Protein AF-A0A2W4IVD7-F1 (afdb_monomer_lite)

Structure (mmCIF, N/CA/C/O backbone):
data_AF-A0A2W4IVD7-F1
#
_entry.id   AF-A0A2W4IVD7-F1
#
loop_
_atom_site.group_PDB
_atom_site.id
_atom_site.type_symbol
_atom_site.label_atom_id
_atom_site.label_alt_id
_atom_site.label_comp_id
_atom_site.label_asym_id
_atom_site.label_entity_id
_atom_site.label_seq_id
_atom_site.pdbx_PDB_ins_code
_atom_site.Cartn_x
_atom_site.Cartn_y
_atom_site.Cartn_z
_atom_site.occupancy
_atom_site.B_iso_or_equiv
_atom_site.auth_seq_id
_atom_site.auth_comp_id
_atom_site.auth_asym_id
_atom_site.auth_atom_id
_atom_site.pdbx_PDB_model_num
ATOM 1 N N . THR A 1 1 ? -3.363 -2.224 21.450 1.00 80.44 1 THR A N 1
ATOM 2 C CA . THR A 1 1 ? -4.113 -1.886 22.675 1.00 80.44 1 THR A CA 1
ATOM 3 C C . THR A 1 1 ? -3.489 -0.656 23.288 1.00 80.44 1 THR A C 1
ATOM 5 O O . THR A 1 1 ? -2.335 -0.367 22.987 1.00 80.44 1 THR A O 1
ATOM 8 N N . VAL A 1 2 ? -4.235 0.081 24.098 1.00 87.12 2 VAL A N 1
ATOM 9 C CA . VAL A 1 2 ? -3.707 1.167 24.930 1.00 87.12 2 VAL A CA 1
ATOM 10 C C . VAL A 1 2 ? -4.234 0.988 26.343 1.00 87.12 2 VAL A C 1
ATOM 12 O O . VAL A 1 2 ? -5.365 0.538 26.518 1.00 87.12 2 VAL A O 1
ATOM 15 N N . ASP A 1 3 ? -3.409 1.319 27.326 1.00 87.69 3 ASP A N 1
ATOM 16 C CA . ASP A 1 3 ? -3.802 1.307 28.730 1.00 87.69 3 ASP A CA 1
ATOM 17 C C . ASP A 1 3 ? -4.293 2.704 29.111 1.00 87.69 3 ASP A C 1
ATOM 19 O O . ASP A 1 3 ? -3.548 3.683 29.014 1.00 87.69 3 ASP A O 1
ATOM 23 N N . VAL A 1 4 ? -5.562 2.810 29.502 1.00 84.56 4 VAL A N 1
ATOM 24 C CA . VAL A 1 4 ? -6.171 4.062 29.961 1.00 84.56 4 VAL A CA 1
ATOM 25 C C . VAL A 1 4 ? -6.790 3.786 31.323 1.00 84.56 4 VAL A C 1
ATOM 27 O O . VAL A 1 4 ? -7.696 2.971 31.444 1.00 84.56 4 VAL A O 1
ATOM 30 N N . SER A 1 5 ? -6.278 4.439 32.368 1.00 85.44 5 SER A N 1
ATOM 31 C CA . SER A 1 5 ? -6.773 4.293 33.749 1.00 85.44 5 SER A CA 1
ATOM 32 C C . SER A 1 5 ? -6.788 2.851 34.297 1.00 85.44 5 SER A C 1
ATOM 34 O O . SER A 1 5 ? -7.610 2.530 35.151 1.00 85.44 5 SER A O 1
ATOM 36 N N . GLY A 1 6 ? -5.871 1.988 33.841 1.00 87.88 6 GLY A N 1
ATOM 37 C CA . GLY A 1 6 ? -5.781 0.584 34.268 1.00 87.88 6 GLY A CA 1
ATOM 38 C C . GLY A 1 6 ? -6.741 -0.366 33.543 1.00 87.88 6 GLY A C 1
ATOM 39 O O . GLY A 1 6 ? -6.830 -1.535 33.913 1.00 87.88 6 GLY A O 1
ATOM 40 N N . GLU A 1 7 ? -7.453 0.121 32.523 1.00 89.50 7 GLU A N 1
ATOM 41 C CA . GLU A 1 7 ? -8.229 -0.695 31.594 1.00 89.50 7 GLU A CA 1
ATOM 42 C C . GLU A 1 7 ? -7.493 -0.802 30.249 1.00 89.50 7 GLU A C 1
ATOM 44 O O . GLU A 1 7 ? -7.114 0.203 29.636 1.00 89.50 7 GLU A O 1
ATOM 49 N N . THR A 1 8 ? -7.295 -2.034 29.772 1.00 91.38 8 THR A N 1
ATOM 50 C CA . THR A 1 8 ? -6.685 -2.295 28.464 1.00 91.38 8 THR A CA 1
ATOM 51 C C . THR A 1 8 ? -7.746 -2.223 27.366 1.00 91.38 8 THR A C 1
ATOM 53 O O . THR A 1 8 ? -8.588 -3.111 27.233 1.00 91.38 8 THR A O 1
ATOM 56 N N . ILE A 1 9 ? -7.663 -1.199 26.517 1.00 94.81 9 ILE A N 1
ATOM 57 C CA . ILE A 1 9 ? -8.597 -0.976 25.407 1.00 94.81 9 ILE A CA 1
ATOM 58 C C . ILE A 1 9 ? -7.979 -1.474 24.095 1.00 94.81 9 ILE A C 1
ATOM 60 O O . ILE A 1 9 ? -6.844 -1.134 23.737 1.00 94.81 9 ILE A O 1
ATOM 64 N N . ALA A 1 10 ? -8.727 -2.276 23.335 1.00 93.25 10 ALA A N 1
ATOM 65 C CA . ALA A 1 10 ? -8.341 -2.681 21.986 1.00 93.25 10 ALA A CA 1
ATOM 66 C C . ALA A 1 10 ? -8.565 -1.535 20.990 1.00 93.25 10 ALA A C 1
ATOM 68 O O . ALA A 1 10 ? -9.670 -1.015 20.869 1.00 93.25 10 ALA A O 1
ATOM 69 N N . ILE A 1 11 ? -7.516 -1.172 20.246 1.00 94.75 11 ILE A N 1
ATOM 70 C CA . ILE A 1 11 ? -7.614 -0.226 19.130 1.00 94.75 11 ILE A CA 1
ATOM 71 C C . ILE A 1 11 ? -7.503 -1.036 17.837 1.00 94.75 11 ILE A C 1
ATOM 73 O O . ILE A 1 11 ? -6.417 -1.560 17.569 1.00 94.75 11 ILE A O 1
ATOM 77 N N . PRO A 1 12 ? -8.584 -1.176 17.053 1.00 92.69 12 PRO A N 1
ATOM 78 C CA . PRO A 1 12 ? -8.503 -1.790 15.738 1.00 92.69 12 PRO A CA 1
ATOM 79 C C . PRO A 1 12 ? -7.717 -0.874 14.794 1.00 92.69 12 PRO A C 1
ATOM 81 O O . PRO A 1 12 ? -7.955 0.332 14.738 1.00 92.69 12 PRO A O 1
ATOM 84 N N . VAL A 1 13 ? -6.770 -1.452 14.055 1.00 96.06 13 VAL A N 1
ATOM 85 C CA . VAL A 1 13 ? -5.949 -0.738 13.072 1.00 96.06 13 VAL A CA 1
ATOM 86 C C . VAL A 1 13 ? -6.075 -1.449 11.735 1.00 96.06 13 VAL A C 1
ATOM 88 O O . VAL A 1 13 ? -5.962 -2.670 11.664 1.00 96.06 13 VAL A O 1
ATOM 91 N N . THR A 1 14 ? -6.289 -0.670 10.683 1.00 97.50 14 THR A N 1
ATOM 92 C CA . THR A 1 14 ? -6.348 -1.130 9.291 1.00 97.50 14 THR A CA 1
ATOM 93 C C . THR A 1 14 ? -5.170 -0.568 8.509 1.00 97.50 14 THR A C 1
ATOM 95 O O . THR A 1 14 ? -4.670 0.513 8.836 1.00 97.50 14 THR A O 1
ATOM 98 N N . VAL A 1 15 ? -4.778 -1.232 7.425 1.00 97.81 15 VAL A N 1
ATOM 99 C CA . VAL A 1 15 ? -3.714 -0.752 6.533 1.00 97.81 15 VAL A CA 1
ATOM 100 C C . VAL A 1 15 ? -4.215 -0.617 5.103 1.00 97.81 15 VAL A C 1
ATOM 102 O O . VAL A 1 15 ? -5.111 -1.325 4.664 1.00 97.81 15 VAL A O 1
ATOM 105 N N . SER A 1 16 ? -3.627 0.316 4.361 1.00 98.50 16 SER A N 1
ATOM 106 C CA . SER A 1 16 ? -3.780 0.372 2.907 1.00 98.50 16 SER A CA 1
ATOM 107 C C . SER A 1 16 ? -2.432 0.073 2.277 1.00 98.50 16 SER A C 1
ATOM 109 O O . SER A 1 16 ? -1.419 0.537 2.799 1.00 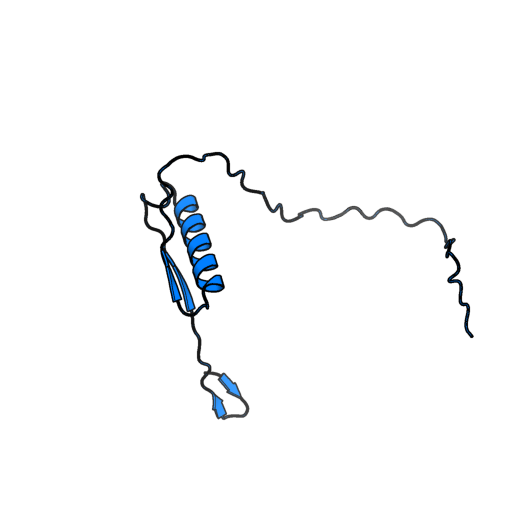98.50 16 SER A O 1
ATOM 111 N N . ILE A 1 17 ? -2.419 -0.705 1.197 1.00 98.50 17 ILE A N 1
ATOM 112 C CA . ILE A 1 17 ? -1.186 -1.238 0.607 1.00 98.50 17 ILE A CA 1
ATOM 113 C C . ILE A 1 17 ? -1.145 -0.904 -0.887 1.00 98.50 17 ILE A C 1
ATOM 115 O O . ILE A 1 17 ? -2.073 -1.223 -1.627 1.00 98.50 17 ILE A O 1
ATOM 119 N N . GLY A 1 18 ? -0.061 -0.280 -1.337 1.00 98.44 18 GLY A N 1
ATOM 120 C CA . GLY A 1 18 ? 0.261 -0.136 -2.754 1.00 98.44 18 GLY A CA 1
ATOM 121 C C . GLY A 1 18 ? 1.327 -1.146 -3.158 1.00 98.44 18 GLY A C 1
ATOM 122 O O . GLY A 1 18 ? 2.294 -1.342 -2.426 1.00 98.44 18 GLY A O 1
ATOM 123 N N . ILE A 1 19 ? 1.133 -1.826 -4.287 1.00 98.38 19 ILE A N 1
ATOM 124 C CA . ILE A 1 19 ? 2.016 -2.902 -4.752 1.00 98.38 19 ILE A CA 1
ATOM 125 C C . ILE A 1 19 ? 2.545 -2.551 -6.139 1.00 98.38 19 ILE A C 1
ATOM 127 O O . 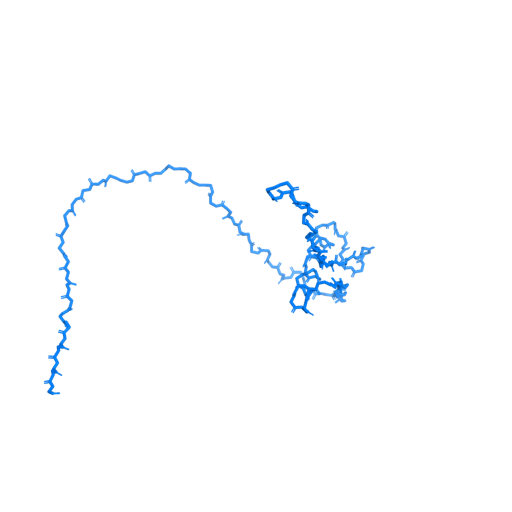ILE A 1 19 ? 1.758 -2.319 -7.053 1.00 98.38 19 ILE A O 1
ATOM 131 N N . ALA A 1 20 ? 3.862 -2.596 -6.320 1.00 97.88 20 ALA A N 1
ATOM 132 C CA . ALA A 1 20 ? 4.514 -2.515 -7.622 1.00 97.88 20 ALA A CA 1
ATOM 133 C C . ALA A 1 20 ? 5.523 -3.660 -7.784 1.00 97.88 20 ALA A C 1
ATOM 135 O O . ALA A 1 20 ? 6.085 -4.164 -6.813 1.00 97.88 20 ALA A O 1
ATOM 136 N N . VAL A 1 21 ? 5.730 -4.074 -9.030 1.00 96.94 21 VAL A N 1
ATOM 137 C CA . VAL A 1 21 ? 6.609 -5.186 -9.428 1.00 96.94 21 VAL A CA 1
ATOM 138 C C . VAL A 1 21 ? 7.554 -4.688 -10.514 1.00 96.94 21 VAL A C 1
ATOM 140 O O . VAL A 1 21 ? 7.113 -3.986 -11.425 1.00 96.94 21 VAL A O 1
ATOM 143 N N . SER A 1 22 ? 8.839 -5.010 -10.387 1.00 94.25 22 SER A N 1
ATOM 144 C CA . SER A 1 22 ? 9.851 -4.731 -11.406 1.00 94.25 22 SER A CA 1
ATOM 145 C C . SER A 1 22 ? 10.058 -5.970 -12.280 1.00 94.25 22 SER A C 1
ATOM 147 O O . SER A 1 22 ? 10.182 -7.062 -11.716 1.00 94.25 22 SER A O 1
ATOM 149 N N . PRO A 1 23 ? 10.184 -5.816 -13.613 1.00 93.38 23 PRO A N 1
ATOM 150 C CA . PRO A 1 23 ? 10.289 -4.555 -14.365 1.00 93.38 23 PRO A CA 1
ATOM 151 C C . PRO A 1 23 ? 8.955 -3.920 -14.801 1.00 93.38 23 PRO A C 1
ATOM 153 O O . PRO A 1 23 ? 8.961 -2.871 -15.441 1.00 93.38 23 PRO A O 1
ATOM 156 N N . GLU A 1 24 ? 7.812 -4.525 -14.489 1.00 94.25 24 GLU A N 1
ATOM 157 C CA . GLU A 1 24 ? 6.502 -4.182 -15.061 1.00 94.25 24 GLU A CA 1
ATOM 158 C C . GLU A 1 24 ? 6.022 -2.761 -14.730 1.00 94.25 24 GLU A C 1
ATOM 160 O O . GLU A 1 24 ? 5.305 -2.148 -15.522 1.00 94.25 24 GLU A O 1
ATOM 165 N N . HIS A 1 25 ? 6.403 -2.240 -13.564 1.00 95.06 25 HIS A N 1
ATOM 166 C CA . HIS A 1 25 ? 5.987 -0.931 -13.051 1.00 95.06 25 HIS A CA 1
ATOM 167 C C . HIS A 1 25 ? 7.157 0.053 -12.919 1.00 95.06 25 HIS A C 1
ATOM 169 O O . HIS A 1 25 ? 6.978 1.162 -12.427 1.00 95.06 25 HIS A O 1
ATOM 175 N N . GLY A 1 26 ? 8.356 -0.348 -13.345 1.00 93.94 26 GLY A N 1
ATOM 176 C CA . GLY A 1 26 ? 9.569 0.450 -13.228 1.00 93.94 26 GLY A CA 1
ATOM 177 C C . GLY A 1 26 ? 10.829 -0.389 -13.410 1.00 93.94 26 GLY A C 1
ATOM 178 O O . GLY A 1 26 ? 10.934 -1.504 -12.893 1.00 93.94 26 GLY A O 1
ATOM 179 N N . ALA A 1 27 ? 11.803 0.165 -14.128 1.00 93.00 27 ALA A N 1
ATOM 180 C CA . ALA A 1 27 ? 13.108 -0.455 -14.349 1.00 93.00 27 ALA A CA 1
ATOM 181 C C . ALA A 1 27 ? 14.135 -0.073 -13.266 1.00 93.00 27 ALA A C 1
ATOM 183 O O . ALA A 1 27 ? 15.157 -0.741 -13.125 1.00 93.00 27 ALA A O 1
ATOM 184 N N . SER A 1 28 ? 13.876 0.992 -12.500 1.00 96.06 28 SER A N 1
ATOM 185 C CA . SER A 1 28 ? 14.690 1.404 -11.353 1.00 96.06 28 SER A CA 1
ATOM 186 C C . SER A 1 28 ? 13.917 1.286 -10.040 1.00 96.06 28 SER A C 1
ATOM 188 O O . SER A 1 28 ? 12.687 1.324 -10.024 1.00 96.06 28 SER A O 1
ATOM 190 N N . GLY A 1 29 ? 14.641 1.199 -8.919 1.00 95.38 29 GLY A N 1
ATOM 191 C CA . GLY A 1 29 ? 14.024 1.169 -7.590 1.00 95.38 29 GLY A CA 1
ATOM 192 C C . GLY A 1 29 ? 13.133 2.386 -7.322 1.00 95.38 29 GLY A C 1
ATOM 193 O O . GLY A 1 29 ? 12.033 2.219 -6.811 1.00 95.38 29 GLY A O 1
ATOM 194 N N . GLN A 1 30 ? 13.558 3.583 -7.745 1.00 96.88 30 GLN A N 1
ATOM 195 C CA . GLN A 1 30 ? 12.753 4.798 -7.585 1.00 96.88 30 GLN A CA 1
ATOM 196 C C . GLN A 1 30 ? 11.435 4.708 -8.360 1.00 96.88 30 GLN A C 1
ATOM 198 O O . GLN A 1 30 ? 10.385 4.966 -7.794 1.00 96.88 30 GLN A O 1
ATOM 203 N N . GLN A 1 31 ? 11.471 4.246 -9.615 1.00 95.62 31 GLN A N 1
ATOM 204 C CA . GLN A 1 31 ? 10.256 4.088 -10.422 1.00 95.62 31 GLN A CA 1
ATOM 205 C C . GLN A 1 31 ? 9.274 3.085 -9.802 1.00 95.62 31 GLN A C 1
ATOM 207 O O . GLN A 1 31 ? 8.068 3.303 -9.828 1.00 95.62 31 GLN A O 1
ATOM 212 N N . VAL A 1 32 ? 9.786 1.993 -9.227 1.00 96.69 32 VAL A N 1
ATOM 213 C CA . VAL A 1 32 ? 8.955 0.990 -8.543 1.00 96.69 32 VAL A CA 1
ATOM 214 C C . VAL A 1 32 ? 8.334 1.567 -7.269 1.00 96.69 32 VAL A C 1
ATOM 216 O O . VAL A 1 32 ? 7.167 1.296 -6.999 1.00 96.69 32 VAL A O 1
ATOM 219 N N . LEU A 1 33 ? 9.086 2.362 -6.499 1.00 98.00 33 LEU A N 1
ATOM 220 C CA . LEU A 1 33 ? 8.571 3.031 -5.301 1.00 98.00 33 LEU A CA 1
ATOM 221 C C . LEU A 1 33 ? 7.495 4.057 -5.653 1.00 98.00 33 LEU A C 1
ATOM 223 O O . LEU A 1 33 ? 6.412 3.996 -5.080 1.00 98.00 33 LEU A O 1
ATOM 227 N N . ASP A 1 34 ? 7.747 4.915 -6.641 1.00 97.38 34 ASP A N 1
ATOM 228 C CA . ASP A 1 34 ? 6.778 5.914 -7.098 1.00 97.38 34 ASP A CA 1
ATOM 229 C C . ASP A 1 34 ? 5.475 5.229 -7.562 1.00 97.38 34 ASP A C 1
ATOM 231 O O . ASP A 1 34 ? 4.375 5.622 -7.175 1.00 97.38 34 ASP A O 1
ATOM 235 N N . ALA A 1 35 ? 5.584 4.125 -8.312 1.00 97.56 35 ALA A N 1
ATOM 236 C CA . ALA A 1 35 ? 4.427 3.347 -8.752 1.00 97.56 35 ALA A CA 1
ATOM 237 C C . ALA A 1 35 ? 3.671 2.668 -7.591 1.00 97.56 35 ALA A C 1
ATOM 239 O O . ALA A 1 35 ? 2.440 2.562 -7.624 1.00 97.56 35 ALA A O 1
ATOM 240 N N . ALA A 1 36 ? 4.385 2.188 -6.568 1.00 98.12 36 ALA A N 1
ATOM 241 C CA . ALA A 1 36 ? 3.770 1.621 -5.370 1.00 98.12 36 ALA A CA 1
ATOM 242 C C . ALA A 1 36 ? 3.044 2.700 -4.553 1.00 98.12 36 ALA A C 1
ATOM 244 O O . ALA A 1 36 ? 1.938 2.447 -4.078 1.00 98.12 36 ALA A O 1
ATOM 245 N N . ASP A 1 37 ? 3.615 3.898 -4.437 1.00 98.38 37 ASP A N 1
ATOM 246 C CA . ASP A 1 37 ? 3.008 5.028 -3.732 1.00 98.38 37 ASP A CA 1
ATOM 247 C C . ASP A 1 37 ? 1.748 5.535 -4.443 1.00 98.38 37 ASP A C 1
ATOM 249 O O . ASP A 1 37 ? 0.723 5.759 -3.791 1.00 98.38 37 ASP A O 1
ATOM 253 N N . ASP A 1 38 ? 1.758 5.603 -5.776 1.00 97.81 38 ASP A N 1
ATOM 254 C CA . ASP A 1 38 ? 0.560 5.896 -6.570 1.00 97.81 38 ASP A CA 1
ATOM 255 C C . ASP A 1 38 ? -0.546 4.861 -6.301 1.00 97.81 38 ASP A C 1
ATOM 257 O O . ASP A 1 38 ? -1.701 5.205 -6.033 1.00 97.81 38 ASP A O 1
ATOM 261 N N . ALA A 1 39 ? -0.205 3.568 -6.305 1.00 98.06 39 ALA A N 1
ATOM 262 C CA . ALA A 1 39 ? -1.156 2.505 -5.989 1.00 98.06 39 ALA A CA 1
ATOM 263 C C . ALA A 1 39 ? -1.665 2.595 -4.537 1.00 98.06 39 ALA A C 1
ATOM 265 O O . ALA A 1 39 ? -2.849 2.380 -4.268 1.00 98.06 39 ALA A O 1
ATOM 266 N N . LEU A 1 40 ? -0.797 2.955 -3.591 1.00 98.44 40 LEU A N 1
ATOM 267 C CA . LEU A 1 40 ? -1.164 3.176 -2.195 1.00 98.44 40 LEU A CA 1
ATOM 268 C C . LEU A 1 40 ? -2.150 4.340 -2.066 1.00 98.44 40 LEU A C 1
ATOM 270 O O . LEU A 1 40 ? -3.113 4.254 -1.297 1.00 98.44 40 LEU A O 1
ATOM 274 N N . TYR A 1 41 ? -1.924 5.418 -2.812 1.00 97.94 41 TYR A N 1
ATOM 275 C CA . TYR A 1 41 ? -2.823 6.561 -2.842 1.00 97.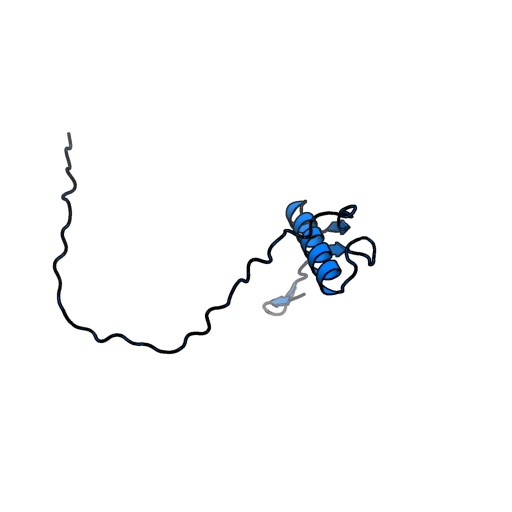94 41 TYR A CA 1
ATOM 276 C C . TYR A 1 41 ? -4.211 6.153 -3.348 1.00 97.94 41 TYR A C 1
ATOM 278 O O . TYR A 1 41 ? -5.215 6.437 -2.692 1.00 97.94 41 TYR A O 1
ATOM 286 N N . GLU A 1 42 ? -4.274 5.379 -4.432 1.00 98.00 42 GLU A N 1
ATOM 287 C CA . GLU A 1 42 ? -5.523 4.813 -4.956 1.00 98.00 42 GLU A CA 1
ATOM 288 C C . GLU A 1 42 ? -6.221 3.888 -3.943 1.00 98.00 42 GLU A C 1
ATOM 290 O O . GLU A 1 42 ? -7.445 3.927 -3.799 1.00 98.00 42 GLU A O 1
ATOM 295 N N . ALA A 1 43 ? -5.470 3.080 -3.186 1.00 98.12 43 ALA A N 1
ATOM 296 C CA . ALA A 1 43 ? -6.030 2.247 -2.120 1.00 98.12 43 ALA A CA 1
ATOM 297 C C . ALA A 1 43 ? -6.659 3.100 -1.003 1.00 98.12 43 ALA A C 1
ATOM 299 O O . ALA A 1 43 ? -7.742 2.786 -0.503 1.00 98.12 43 ALA A O 1
ATOM 300 N N . LYS A 1 44 ? -6.015 4.215 -0.633 1.00 97.88 44 LYS A N 1
ATOM 301 C CA . LYS A 1 44 ? -6.543 5.158 0.364 1.00 97.88 44 LYS A CA 1
ATOM 302 C C . LYS A 1 44 ? -7.785 5.893 -0.139 1.00 97.88 44 LYS A C 1
ATOM 304 O O . LYS A 1 44 ? -8.723 6.076 0.638 1.00 97.88 44 LYS A O 1
ATOM 309 N N . ALA A 1 45 ? -7.794 6.308 -1.405 1.00 97.38 45 ALA A N 1
ATOM 310 C CA . ALA A 1 45 ? -8.924 6.989 -2.032 1.00 97.38 45 ALA A CA 1
ATOM 311 C C . ALA A 1 45 ? -10.119 6.046 -2.251 1.00 97.38 45 ALA A C 1
ATOM 313 O O . ALA A 1 45 ? -11.269 6.453 -2.109 1.00 97.38 45 ALA A O 1
ATOM 314 N N . GLY A 1 46 ? -9.855 4.766 -2.526 1.00 93.31 46 GLY A N 1
ATOM 315 C CA . GLY A 1 46 ? -10.857 3.735 -2.798 1.00 93.31 46 GLY A CA 1
ATOM 316 C C . GLY A 1 46 ? -11.581 3.155 -1.578 1.00 93.31 46 GLY A C 1
ATOM 317 O O . GLY A 1 46 ? -12.200 2.105 -1.718 1.00 93.31 46 GLY A O 1
ATOM 318 N N . GLY A 1 47 ? -11.497 3.793 -0.407 1.00 93.38 47 GLY A N 1
ATOM 319 C CA . GLY A 1 47 ? -12.185 3.351 0.815 1.00 93.38 47 GLY A CA 1
ATOM 320 C C . GLY A 1 47 ? -11.276 2.868 1.947 1.00 93.38 47 GLY A C 1
ATOM 321 O O . GLY A 1 47 ? -11.782 2.622 3.038 1.00 93.38 47 GLY A O 1
ATOM 322 N N . ARG A 1 48 ? -9.947 2.835 1.740 1.00 96.25 48 ARG A N 1
ATOM 323 C CA . ARG A 1 48 ? -8.947 2.340 2.710 1.00 96.25 48 ARG A CA 1
ATOM 324 C C . ARG A 1 48 ? -9.140 0.847 3.019 1.00 96.25 48 ARG A C 1
ATOM 326 O O . ARG A 1 48 ? -9.882 0.172 2.320 1.00 96.25 48 ARG A O 1
ATOM 333 N N . ASP A 1 49 ? -8.383 0.332 3.992 1.00 98.00 49 ASP A N 1
ATOM 334 C CA . ASP A 1 49 ? -8.393 -1.087 4.407 1.00 98.00 49 ASP A CA 1
ATOM 335 C C . ASP A 1 49 ? -8.349 -2.083 3.231 1.00 98.00 49 ASP A C 1
ATOM 337 O O . ASP A 1 49 ? -9.114 -3.039 3.127 1.00 98.00 49 ASP A O 1
ATOM 341 N N . THR A 1 50 ? -7.501 -1.781 2.250 1.00 98.19 50 THR A N 1
ATOM 342 C CA . THR A 1 50 ? -7.455 -2.500 0.979 1.00 98.19 50 THR A CA 1
ATOM 343 C C . THR A 1 50 ? -6.077 -2.389 0.347 1.00 98.19 50 THR A C 1
ATOM 345 O O . THR A 1 50 ? -5.215 -1.638 0.813 1.00 98.19 50 THR A O 1
ATOM 348 N N . TYR A 1 51 ? -5.872 -3.112 -0.747 1.00 98.12 51 TYR A N 1
ATOM 349 C CA . TYR A 1 51 ? -4.664 -3.023 -1.548 1.00 98.12 51 TYR A CA 1
ATOM 350 C C . TYR A 1 51 ? -4.983 -2.641 -2.992 1.00 98.12 51 TYR A C 1
ATOM 352 O O . TYR A 1 51 ? -6.080 -2.890 -3.495 1.00 98.12 51 TYR A O 1
ATOM 360 N N . ARG A 1 52 ? -4.005 -2.055 -3.681 1.00 98.31 52 ARG A N 1
ATOM 361 C CA . ARG A 1 52 ? -4.036 -1.845 -5.132 1.00 98.31 52 ARG A CA 1
ATOM 362 C C . ARG A 1 52 ? -2.686 -2.211 -5.728 1.00 98.31 52 ARG A C 1
ATOM 364 O O . ARG A 1 52 ? -1.644 -1.981 -5.119 1.00 98.31 52 ARG A O 1
ATOM 371 N N . ILE A 1 53 ? -2.723 -2.776 -6.928 1.00 97.88 53 ILE A N 1
ATOM 372 C CA . ILE A 1 53 ? -1.532 -3.014 -7.742 1.00 97.88 53 ILE A CA 1
ATOM 373 C C . ILE A 1 53 ? -1.377 -1.814 -8.674 1.00 97.88 53 ILE A C 1
ATOM 375 O O . ILE A 1 53 ? -2.368 -1.323 -9.224 1.00 97.88 53 ILE A O 1
ATOM 379 N N . ALA A 1 54 ? -0.146 -1.336 -8.822 1.00 97.56 54 ALA A N 1
ATOM 380 C CA . ALA A 1 54 ? 0.206 -0.296 -9.766 1.00 97.56 54 ALA A CA 1
ATOM 381 C C . ALA A 1 54 ? -0.283 -0.670 -11.170 1.00 97.56 54 ALA A C 1
ATOM 383 O O . ALA A 1 54 ? -0.311 -1.834 -11.566 1.00 97.56 54 ALA A O 1
ATOM 384 N N . ARG A 1 55 ? -0.714 0.328 -11.938 1.00 91.69 55 ARG A N 1
ATOM 385 C CA . ARG A 1 55 ? -1.078 0.100 -13.336 1.00 91.69 55 ARG A CA 1
ATOM 386 C C . ARG A 1 55 ? 0.204 0.101 -14.149 1.00 91.69 55 ARG A C 1
ATOM 388 O O . ARG A 1 55 ? 0.944 1.079 -14.106 1.00 91.69 55 ARG A O 1
ATOM 395 N N . SER A 1 56 ? 0.458 -0.962 -14.905 1.00 79.62 56 SER A N 1
ATOM 396 C CA . SER A 1 56 ? 1.575 -0.978 -15.846 1.00 79.62 56 SER A CA 1
ATOM 397 C C . SER A 1 56 ? 1.325 0.094 -16.908 1.00 79.62 56 SER A C 1
ATOM 399 O O . SER A 1 56 ? 0.405 -0.026 -17.722 1.00 79.62 56 SER A O 1
ATOM 401 N N . SER A 1 57 ? 2.118 1.164 -16.907 1.00 62.53 57 SER A N 1
ATOM 402 C CA . SER A 1 57 ? 2.186 2.043 -18.064 1.00 62.53 57 SER A CA 1
ATOM 403 C C . SER A 1 57 ? 2.937 1.261 -19.134 1.00 62.53 57 SER A C 1
ATOM 405 O O . SER A 1 57 ? 4.152 1.083 -19.075 1.00 62.53 57 SER A O 1
ATOM 407 N N . ARG A 1 58 ? 2.221 0.707 -20.119 1.00 54.28 58 ARG A N 1
ATOM 408 C CA . ARG A 1 58 ? 2.918 0.228 -21.313 1.00 54.28 58 ARG A CA 1
ATOM 409 C C . ARG A 1 58 ? 3.668 1.438 -21.869 1.00 54.28 58 ARG A C 1
ATOM 411 O O . ARG A 1 58 ? 3.031 2.446 -22.153 1.00 54.28 58 ARG A O 1
ATOM 418 N N . ALA A 1 59 ? 4.997 1.335 -21.887 1.00 53.16 59 ALA A N 1
ATOM 419 C CA . ALA A 1 59 ? 5.952 2.406 -22.140 1.00 53.16 59 ALA A CA 1
ATOM 420 C C . ALA A 1 59 ? 5.419 3.494 -23.083 1.00 53.16 59 ALA A C 1
ATOM 422 O O . ALA A 1 59 ? 5.080 3.189 -24.225 1.00 53.16 59 ALA A O 1
ATOM 423 N N . THR A 1 60 ? 5.337 4.733 -22.591 1.00 48.44 60 THR A N 1
ATOM 424 C CA . THR A 1 60 ? 5.972 5.952 -23.135 1.00 48.44 60 THR A CA 1
ATOM 425 C C . THR A 1 60 ? 5.412 7.147 -22.359 1.00 48.44 60 THR A C 1
ATOM 427 O O . THR A 1 60 ? 4.326 7.613 -22.680 1.00 48.44 60 THR A O 1
ATOM 430 N N . ASP A 1 61 ? 6.136 7.640 -21.354 1.00 50.88 61 ASP A N 1
ATOM 431 C CA . ASP A 1 61 ? 6.203 9.087 -21.119 1.00 50.88 61 ASP A CA 1
ATOM 432 C C . ASP A 1 61 ? 7.441 9.426 -20.265 1.00 50.88 61 ASP A C 1
ATOM 434 O O . ASP A 1 61 ? 7.407 9.264 -19.044 1.00 50.88 61 ASP A O 1
ATOM 438 N N . PRO A 1 62 ? 8.574 9.824 -20.873 1.00 54.03 62 PRO A N 1
ATOM 439 C CA . PRO A 1 62 ? 9.695 10.384 -20.126 1.00 54.03 62 PRO A CA 1
ATOM 440 C C . PRO A 1 62 ? 9.433 11.826 -19.650 1.00 54.03 62 PRO A C 1
ATOM 442 O O . PRO A 1 62 ? 10.328 12.416 -19.050 1.00 54.03 62 PRO A O 1
ATOM 445 N N . ASP A 1 63 ? 8.243 12.396 -19.878 1.00 55.22 63 ASP A N 1
ATOM 446 C CA . ASP A 1 63 ? 7.924 13.793 -19.578 1.00 55.22 63 ASP A CA 1
ATOM 447 C C . ASP A 1 63 ? 6.927 13.950 -18.420 1.00 55.22 63 ASP A C 1
ATOM 449 O O . ASP A 1 63 ? 5.902 14.624 -18.498 1.00 55.22 63 ASP A O 1
ATOM 453 N N . ARG A 1 64 ? 7.240 13.339 -17.276 1.00 54.81 64 ARG A N 1
ATOM 454 C CA . ARG A 1 64 ? 6.745 13.851 -15.992 1.00 54.81 64 ARG A CA 1
ATOM 455 C C . ARG A 1 64 ? 7.923 14.341 -15.191 1.00 54.81 64 ARG A C 1
ATOM 457 O O . ARG A 1 64 ? 8.509 13.632 -14.380 1.00 54.81 64 ARG A O 1
ATOM 464 N N . THR A 1 65 ? 8.269 15.584 -15.489 1.00 47.06 65 THR A N 1
ATOM 465 C CA . THR A 1 65 ? 9.109 16.456 -14.683 1.00 47.06 65 THR A CA 1
ATOM 466 C C . THR A 1 65 ? 8.718 16.276 -13.218 1.00 47.06 65 THR A C 1
ATOM 468 O O . THR A 1 65 ? 7.633 16.677 -12.794 1.00 47.06 65 THR A O 1
ATOM 471 N N . ALA A 1 66 ? 9.594 15.632 -12.446 1.00 52.50 66 ALA A N 1
ATOM 472 C CA . ALA A 1 66 ? 9.536 15.681 -10.999 1.00 52.50 66 ALA A CA 1
ATOM 473 C C . ALA A 1 66 ? 9.443 17.158 -10.611 1.00 52.50 66 ALA A C 1
ATOM 475 O O . ALA A 1 66 ? 10.346 17.931 -10.925 1.00 52.50 66 ALA A O 1
ATOM 476 N N . VAL A 1 67 ? 8.343 17.569 -9.985 1.00 52.34 67 VAL A N 1
ATOM 477 C CA . VAL A 1 67 ? 8.297 18.851 -9.283 1.00 52.34 67 VAL A CA 1
ATOM 478 C C . VAL A 1 67 ? 9.243 18.689 -8.097 1.00 52.34 67 VAL A C 1
ATOM 480 O O . VAL A 1 67 ? 8.934 17.904 -7.198 1.00 52.34 67 VAL A O 1
ATOM 483 N N . PRO A 1 68 ? 10.408 19.362 -8.057 1.00 49.12 68 PRO A N 1
ATOM 484 C CA . PRO A 1 68 ? 11.198 19.346 -6.850 1.00 49.12 68 PRO A CA 1
ATOM 485 C C . PRO A 1 68 ? 10.431 20.194 -5.835 1.00 49.12 68 PRO A C 1
ATOM 487 O O . PRO A 1 68 ? 10.407 21.422 -5.923 1.00 49.12 68 PRO A O 1
ATOM 490 N N . THR A 1 69 ? 9.800 19.554 -4.850 1.00 44.25 69 THR A N 1
ATOM 491 C CA . THR A 1 69 ? 9.508 20.218 -3.579 1.00 44.25 69 THR A CA 1
ATOM 492 C C . THR A 1 69 ? 10.855 20.498 -2.921 1.00 44.25 69 THR A C 1
ATOM 494 O O . THR A 1 69 ? 11.356 19.734 -2.101 1.00 44.25 69 THR A O 1
ATOM 497 N N . ALA A 1 70 ? 11.489 21.586 -3.355 1.00 51.31 70 ALA A N 1
ATOM 498 C CA . ALA A 1 70 ? 12.624 22.172 -2.680 1.00 51.31 70 ALA A CA 1
ATOM 499 C C . ALA A 1 70 ? 12.132 22.639 -1.307 1.00 51.31 70 ALA A C 1
ATOM 501 O O . ALA A 1 70 ? 11.485 23.677 -1.173 1.00 51.31 70 ALA A O 1
ATOM 502 N N . VAL A 1 71 ? 12.410 21.831 -0.287 1.00 50.16 71 VAL A N 1
ATOM 503 C CA . VAL A 1 71 ? 12.378 22.270 1.103 1.00 50.16 71 VAL A CA 1
ATOM 504 C C . VAL A 1 71 ? 13.325 23.460 1.233 1.00 50.16 71 VAL A C 1
ATOM 506 O O . VAL A 1 71 ? 14.506 23.391 0.895 1.00 50.16 71 VAL A O 1
ATOM 509 N N . ALA A 1 72 ? 12.763 24.594 1.641 1.00 48.88 72 ALA A N 1
ATOM 510 C CA . ALA A 1 72 ? 13.482 25.839 1.814 1.00 48.88 72 ALA A CA 1
ATOM 511 C C . ALA A 1 72 ? 14.519 25.699 2.936 1.00 48.88 72 ALA A C 1
ATOM 513 O O . ALA A 1 72 ? 14.197 25.807 4.115 1.00 48.88 72 ALA A O 1
ATOM 514 N N . SER A 1 73 ? 15.780 25.514 2.562 1.00 51.38 73 SER A N 1
ATOM 515 C CA . SER A 1 73 ? 16.917 25.885 3.399 1.00 51.38 73 SER A CA 1
ATOM 516 C C . SER A 1 73 ? 17.356 27.285 2.999 1.00 51.38 73 SER A C 1
ATOM 518 O O . SER A 1 73 ? 18.094 27.436 2.029 1.00 51.38 73 SER A O 1
ATOM 520 N N . ARG A 1 74 ? 16.883 28.306 3.722 1.00 57.28 74 ARG A N 1
ATOM 521 C CA . ARG A 1 74 ? 17.544 29.617 3.818 1.00 57.28 74 ARG A CA 1
ATOM 522 C C . ARG A 1 74 ? 17.359 30.154 5.231 1.00 57.28 74 ARG A C 1
ATOM 524 O O . ARG A 1 74 ? 16.363 30.798 5.541 1.00 57.28 74 ARG A O 1
ATOM 531 N N . GLU A 1 75 ? 18.322 29.833 6.085 1.00 53.59 75 GLU A N 1
ATOM 532 C CA . GLU A 1 75 ? 18.627 30.659 7.246 1.00 53.59 75 GLU A CA 1
ATOM 533 C C . GLU A 1 75 ? 19.102 32.040 6.767 1.00 53.59 75 GLU A C 1
ATOM 535 O O . GLU A 1 75 ? 19.911 32.132 5.846 1.00 53.59 75 GLU A O 1
ATOM 540 N N . GLY A 1 76 ? 18.608 33.086 7.432 1.00 51.94 76 GLY A N 1
ATOM 541 C CA . GLY A 1 76 ? 19.344 34.329 7.662 1.00 51.94 76 GLY A CA 1
ATOM 542 C C . GLY A 1 76 ? 19.375 35.362 6.537 1.00 51.94 76 GLY A C 1
ATOM 543 O O . GLY A 1 76 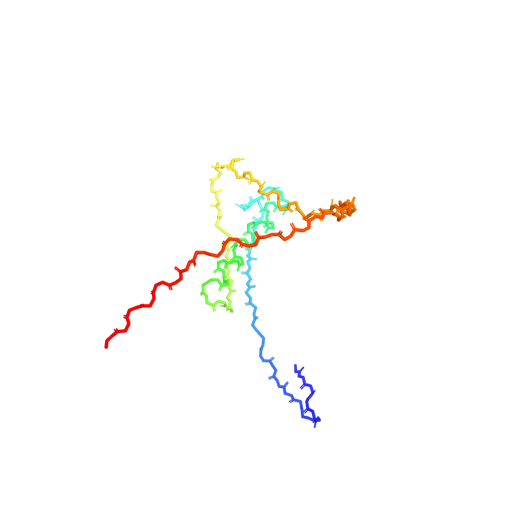? 20.372 35.471 5.838 1.00 51.94 76 GLY A O 1
ATOM 544 N N . ASP A 1 77 ? 18.356 36.220 6.478 1.00 51.78 77 ASP A N 1
ATOM 545 C CA . ASP A 1 77 ? 18.578 37.653 6.245 1.00 51.78 77 ASP A CA 1
ATOM 546 C C . ASP A 1 77 ? 17.450 38.437 6.933 1.00 51.78 77 ASP A C 1
ATOM 548 O O . ASP A 1 77 ? 16.273 38.280 6.605 1.00 51.78 77 ASP A O 1
ATOM 552 N N . VAL A 1 78 ? 17.797 39.196 7.973 1.00 63.91 78 VAL A N 1
ATOM 553 C CA . VAL A 1 78 ? 16.872 40.070 8.706 1.00 63.91 78 VAL A CA 1
ATOM 554 C C . VAL A 1 78 ? 17.015 41.470 8.106 1.00 63.91 78 VAL A C 1
ATOM 556 O O . VAL A 1 78 ? 18.029 42.118 8.368 1.00 63.91 78 VAL A O 1
ATOM 559 N N . PRO A 1 79 ? 16.046 41.971 7.319 1.00 67.38 79 PRO A N 1
ATOM 560 C CA . PRO A 1 79 ? 16.085 43.352 6.857 1.00 67.38 79 PRO A CA 1
ATOM 561 C C . PRO A 1 79 ? 15.773 44.323 8.014 1.00 67.38 79 PRO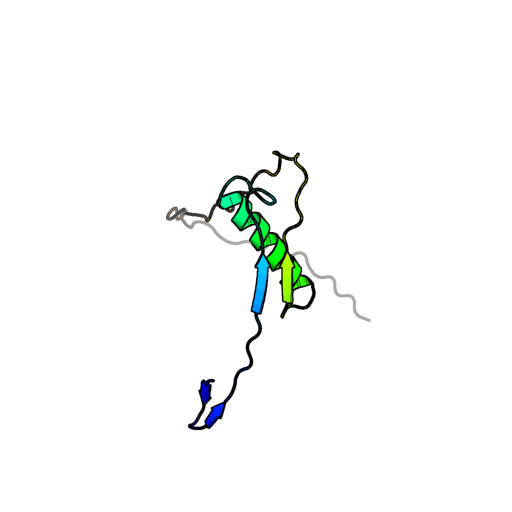 A C 1
ATOM 563 O O . PRO A 1 79 ? 14.944 44.007 8.876 1.00 67.38 79 PRO A O 1
ATOM 566 N N . PRO A 1 80 ? 16.417 45.506 8.058 1.00 58.16 80 PRO A N 1
ATOM 567 C CA . PRO A 1 80 ? 16.239 46.461 9.142 1.00 58.16 80 PRO A CA 1
ATOM 568 C C . PRO A 1 80 ? 14.849 47.102 9.110 1.00 58.16 80 PRO A C 1
ATOM 570 O O . PRO A 1 80 ? 14.313 47.464 8.063 1.00 58.16 80 PRO A O 1
ATOM 573 N N . SER A 1 81 ? 14.284 47.247 10.305 1.00 61.00 81 SER A N 1
ATOM 574 C CA . SER A 1 81 ? 13.076 48.004 10.598 1.00 61.00 81 SER A CA 1
ATOM 575 C C . SER A 1 81 ? 13.319 49.503 10.437 1.00 61.00 81 SER A C 1
ATOM 577 O O . SER A 1 81 ? 14.127 50.050 11.179 1.00 61.00 81 SER A O 1
ATOM 579 N N . ASP A 1 82 ? 12.560 50.158 9.560 1.00 47.62 82 ASP A N 1
ATOM 580 C CA . ASP A 1 82 ? 12.294 51.595 9.637 1.00 47.62 82 ASP A CA 1
ATOM 581 C C . ASP A 1 82 ? 10.959 51.942 8.956 1.00 47.62 82 ASP A C 1
ATOM 583 O O . ASP A 1 82 ? 10.735 51.619 7.792 1.00 47.62 82 ASP A O 1
ATOM 587 N N . GLY A 1 83 ? 10.091 52.656 9.683 1.00 44.75 83 GLY A N 1
ATOM 588 C CA . GLY A 1 83 ? 9.176 53.622 9.063 1.00 44.75 83 GLY A CA 1
ATOM 589 C C . GLY A 1 83 ? 7.683 53.282 8.960 1.00 44.75 83 GLY A C 1
ATOM 590 O O . GLY A 1 83 ? 7.195 52.896 7.909 1.00 44.75 83 GLY A O 1
ATOM 591 N N . ALA A 1 84 ? 6.958 53.547 10.050 1.00 48.50 84 ALA A N 1
ATOM 592 C CA . ALA A 1 84 ? 5.658 54.235 10.128 1.00 48.50 84 ALA A CA 1
ATOM 593 C C . ALA A 1 84 ? 4.545 53.989 9.068 1.00 48.50 84 ALA A C 1
ATOM 595 O O . ALA A 1 84 ? 4.573 54.492 7.952 1.00 48.50 84 ALA A O 1
ATOM 596 N N . SER A 1 85 ? 3.470 53.345 9.542 1.00 55.31 85 SER A N 1
ATOM 597 C CA . SER A 1 85 ? 2.083 53.855 9.610 1.00 55.31 85 SER A CA 1
ATOM 598 C C . SER A 1 85 ? 1.607 54.831 8.522 1.00 55.31 85 SER A C 1
ATOM 600 O O . SER A 1 85 ? 2.063 55.961 8.514 1.00 55.31 85 SER A O 1
ATOM 602 N N . PHE A 1 86 ? 0.610 54.433 7.714 1.00 40.09 86 PHE A N 1
ATOM 603 C CA . PHE A 1 86 ? -0.722 55.070 7.606 1.00 40.09 86 PHE A CA 1
ATOM 604 C C . PHE A 1 86 ? -1.663 54.134 6.822 1.00 40.09 86 PHE A C 1
ATOM 606 O O . PHE A 1 86 ? -1.501 53.912 5.623 1.00 40.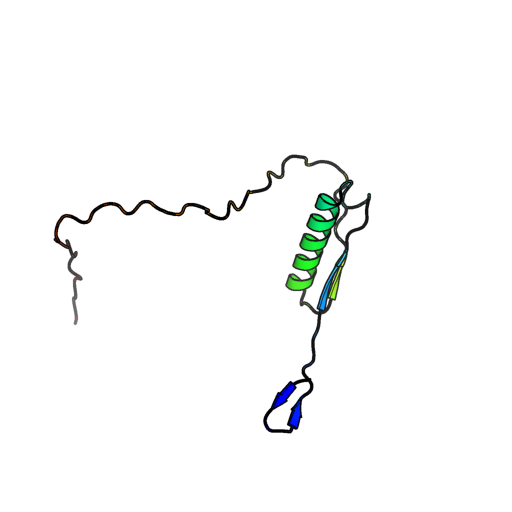09 86 PHE A O 1
ATOM 613 N N . GLY A 1 87 ? -2.651 53.553 7.507 1.00 50.03 87 GLY A N 1
ATOM 614 C CA . GLY A 1 87 ? -3.681 52.721 6.887 1.00 50.03 87 GLY A CA 1
ATOM 615 C C . GLY A 1 87 ? -4.675 53.559 6.082 1.00 50.03 87 GLY A C 1
ATOM 616 O O . GLY A 1 87 ? -5.262 54.499 6.610 1.00 50.03 87 GLY A O 1
ATOM 617 N N . SER A 1 88 ? -4.905 53.191 4.822 1.00 48.31 88 SER A N 1
ATOM 618 C CA . SER A 1 88 ? -6.068 53.660 4.061 1.00 48.31 88 SER A CA 1
ATOM 619 C C . SER A 1 88 ? -7.162 52.600 4.127 1.00 48.31 88 SER A C 1
ATOM 621 O O . SER A 1 88 ? -7.124 51.583 3.438 1.00 48.31 88 SER A O 1
ATOM 623 N N . HIS A 1 89 ? -8.117 52.843 5.019 1.00 51.50 89 HIS A N 1
ATOM 624 C CA . HIS A 1 89 ? -9.332 52.059 5.213 1.00 51.50 89 HIS A CA 1
ATOM 625 C C . HIS A 1 89 ? -10.411 52.587 4.254 1.00 51.50 89 HIS A C 1
ATOM 627 O O . HIS A 1 89 ? -10.796 53.749 4.398 1.00 51.50 89 HIS A O 1
ATOM 633 N N . PRO A 1 90 ? -10.942 51.814 3.290 1.00 63.97 90 PRO A N 1
ATOM 634 C CA . PRO A 1 90 ? -12.146 52.238 2.584 1.00 63.97 90 PRO A CA 1
ATOM 635 C C . PRO A 1 90 ? -13.367 52.114 3.523 1.00 63.97 90 PRO A C 1
ATOM 637 O O . PRO A 1 90 ? -13.538 51.073 4.173 1.00 63.97 90 PRO A O 1
ATOM 640 N N . PRO A 1 91 ? -14.224 53.148 3.641 1.00 60.25 91 PRO A N 1
ATOM 641 C CA . PRO A 1 91 ? -15.387 53.098 4.512 1.00 60.25 91 PRO A CA 1
ATOM 642 C C . PRO A 1 91 ? -16.444 52.123 3.985 1.00 60.25 91 PRO A C 1
ATOM 644 O O . PRO A 1 91 ? -16.812 52.099 2.812 1.00 60.25 91 PRO A O 1
ATOM 647 N N . ARG A 1 92 ? -16.953 51.334 4.925 1.00 53.50 92 ARG A N 1
ATOM 648 C CA . ARG A 1 92 ? -18.117 50.456 4.811 1.00 53.50 92 ARG A CA 1
ATOM 649 C C . ARG A 1 92 ? -19.347 51.362 4.794 1.00 53.50 92 ARG A C 1
ATOM 651 O O . ARG A 1 92 ? -19.590 52.052 5.781 1.00 53.50 92 ARG A O 1
ATOM 658 N N . GLN A 1 93 ? -20.098 51.388 3.698 1.00 62.53 93 GLN A N 1
ATOM 659 C CA . GLN A 1 93 ? -21.387 52.075 3.670 1.00 62.53 93 GLN A CA 1
ATOM 660 C C . GLN A 1 93 ? -22.434 51.179 4.331 1.00 62.53 93 GLN A C 1
ATOM 662 O O . GLN A 1 93 ? -22.708 50.075 3.866 1.00 62.53 93 GLN A O 1
ATOM 667 N N . THR A 1 94 ? -22.986 51.656 5.443 1.00 51.09 94 THR A N 1
ATOM 668 C CA . THR A 1 94 ? -24.201 51.123 6.049 1.00 51.09 94 THR A CA 1
ATOM 669 C C . THR A 1 94 ? -25.369 51.945 5.507 1.00 51.09 94 THR A C 1
ATOM 671 O O . THR A 1 94 ? -25.336 53.173 5.525 1.00 51.09 94 THR A O 1
ATOM 674 N N . SER A 1 95 ? -26.416 51.291 5.017 1.00 52.75 95 SER A N 1
ATOM 675 C CA . SER A 1 95 ? -27.731 51.919 4.909 1.00 52.75 95 SER A CA 1
ATOM 676 C C . SER A 1 95 ? -28.739 50.950 5.505 1.00 52.75 95 SER A C 1
ATOM 678 O O . SER A 1 95 ? -29.111 49.960 4.876 1.00 52.75 95 SER A O 1
ATOM 680 N N . GLY A 1 96 ? -29.111 51.200 6.758 1.00 58.97 96 GLY A N 1
ATOM 681 C CA . GLY A 1 96 ? -30.275 50.571 7.359 1.00 58.97 96 GLY A CA 1
ATOM 682 C C . GLY A 1 96 ? -31.559 51.214 6.844 1.00 58.97 96 GLY A C 1
ATOM 683 O O . GLY A 1 96 ? -31.596 52.414 6.560 1.00 58.97 96 GLY A O 1
ATOM 684 N N . ARG A 1 97 ? -32.612 50.408 6.787 1.00 51.28 97 ARG A N 1
ATOM 685 C CA . ARG A 1 97 ? -33.960 50.825 7.152 1.00 51.28 97 ARG A CA 1
ATOM 686 C C . ARG A 1 97 ? -34.682 49.646 7.782 1.00 51.28 97 ARG A C 1
ATOM 688 O O . ARG A 1 97 ? -34.401 48.510 7.345 1.00 51.28 97 ARG A O 1
#

Foldseek 3Di:
DDQDPNDDDDDDDAAEWFAFDPPQQHPDPVSRVVQSVVQSVVCVVVPHSYGGYGDRPPDDDPPPPDPPPPDDPDPDDDDDDDDDDDDDDDDDDDDDD

Sequence (97 aa):
TVDVSGETIAIPVTVSIGIAVSPEHGASGQQVLDAADDALYEAKAGGRDTYRIARSSRATDPDRTAVPTAVASREGDVPPSDGASFGSHPPRQTSGR

Secondary structure (DSSP, 8-state):
-EEETTEEE-------EEE--TTTT-SSHHHHHHHHHHHHHHHHHTTSSSEEEPP---S-------------------PPP-------PPP------

Radius of gyration: 26.65 Å; chains: 1; bounding box: 53×60×57 Å

pLDDT: mean 77.27, std 21.12, range [40.09, 98.5]